Protein AF-A0A0Q4KLZ5-F1 (afdb_monomer)

Nearest PDB structures (foldseek):
  8fyv-assembly3_E  TM=2.723E-01  e=3.128E-01  Salmonella enterica subsp. enterica serovar Typhimurium
  2d4u-assembly1_A  TM=2.872E-01  e=7.578E-01  Escherichia coli
  6egc-assembly1_A  TM=3.517E-01  e=3.089E+00  synthetic construct

Radius of gyration: 18.88 Å; Cα contacts (8 Å, |Δi|>4): 136; chains: 1; bounding box: 55×38×51 Å

Sequence (163 aa):
MSLDFRKW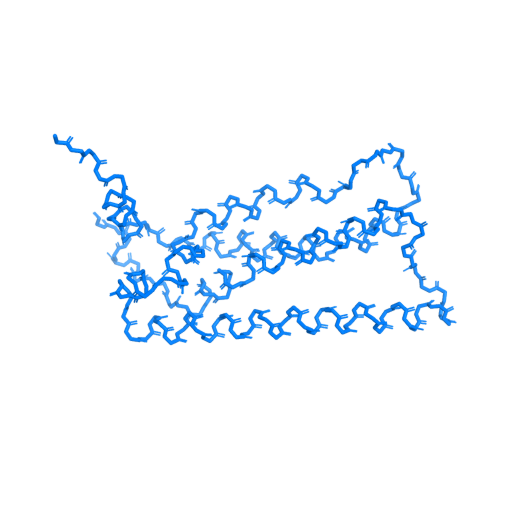TAEEMKNRPRRASTRWLLAGSLAVLAVLPIAEMLSSGASGTLPNTLPFMVPLLVGTMRSPFMRDTSFTERGMAQYDEFERAAIAAAMRRAYLTVFVLLGCLFLWLAIGEYHGWPLPSSTRQWLSIGFALLFAMLALPTTYAEFMVPMPDPEDELL

Solvent-accessible surface area (backbone atoms only — not comparable to full-atom values): 9273 Å² total; per-residue (Å²): 134,81,83,57,63,67,59,56,53,51,55,51,46,75,66,52,82,79,54,73,65,50,53,52,47,30,52,50,28,52,53,49,45,66,47,42,41,57,52,55,51,71,44,86,72,76,90,66,89,69,44,86,52,59,76,58,44,51,59,35,50,54,33,42,74,69,40,74,57,32,66,75,34,68,76,32,74,77,36,42,66,76,45,54,75,69,50,44,53,33,42,54,51,14,40,54,50,29,52,51,50,50,51,49,52,50,50,50,51,53,49,47,59,65,49,22,71,78,71,72,45,85,64,75,86,46,72,48,45,48,49,28,44,51,50,37,52,54,51,44,66,66,40,37,29,38,45,38,27,56,73,60,42,79,71,78,61,76,79,70,76,76,117

Foldseek 3Di:
DDPPVVVVVLVCLVPQALDPVLLVLLVVLLVCLVCQLLVVLVDPDDDDDAAPNVVSLVSNVVSLVSFSLAPVLLVDPVSLVVDDPQLNVQLVVQLVVLVVVLVVVVVVVVVCQVVCVVVVRRDPPDPNSVVSVVVSSVSSSRRSSSSSSSVRDDHPDVVVVPD

pLDDT: mean 75.49, std 13.78, range [39.62, 93.69]

Structure (mmCIF, N/CA/C/O backbone):
data_AF-A0A0Q4KLZ5-F1
#
_entry.id   AF-A0A0Q4KLZ5-F1
#
loop_
_atom_site.group_PDB
_atom_site.id
_atom_site.type_symbol
_atom_site.label_atom_id
_atom_site.label_alt_id
_atom_site.label_comp_id
_atom_site.label_asym_id
_atom_site.label_entity_id
_atom_site.label_seq_id
_atom_site.pdbx_PDB_ins_code
_atom_site.Cartn_x
_atom_site.Cartn_y
_atom_site.Cartn_z
_atom_site.occupancy
_atom_site.B_iso_or_equiv
_atom_site.auth_seq_id
_atom_site.auth_comp_id
_atom_site.auth_asym_id
_atom_site.auth_atom_id
_atom_site.pdbx_PDB_model_num
ATOM 1 N N . MET A 1 1 ? 28.786 27.975 -9.754 1.00 46.22 1 MET A N 1
ATOM 2 C CA . MET A 1 1 ? 28.627 26.567 -10.171 1.00 46.22 1 MET A CA 1
ATOM 3 C C . MET A 1 1 ? 27.634 25.936 -9.203 1.00 46.22 1 MET A C 1
ATOM 5 O O . MET A 1 1 ? 28.019 25.589 -8.097 1.00 46.22 1 MET A O 1
ATOM 9 N N . SER A 1 2 ? 26.334 25.965 -9.514 1.00 49.44 2 SER A N 1
ATOM 10 C CA . SER A 1 2 ? 25.317 25.397 -8.620 1.00 49.44 2 SER A CA 1
ATOM 11 C C . SER A 1 2 ? 25.382 23.877 -8.717 1.00 49.44 2 SER A C 1
ATOM 13 O O . SER A 1 2 ? 25.219 23.335 -9.809 1.00 49.44 2 SER A O 1
ATOM 15 N N . LEU A 1 3 ? 25.641 23.205 -7.595 1.00 50.16 3 LEU A N 1
ATOM 16 C CA . LEU A 1 3 ? 25.458 21.762 -7.468 1.00 50.16 3 LEU A CA 1
ATOM 17 C C . LEU A 1 3 ? 23.994 21.452 -7.781 1.00 50.16 3 LEU A C 1
ATOM 19 O O . LEU A 1 3 ? 23.093 21.762 -7.003 1.00 50.16 3 LEU A O 1
ATOM 23 N N . ASP A 1 4 ? 23.759 20.915 -8.971 1.00 59.25 4 ASP A N 1
ATOM 24 C CA . ASP A 1 4 ? 22.430 20.578 -9.456 1.00 59.25 4 ASP A CA 1
ATOM 25 C C . ASP A 1 4 ? 22.055 19.227 -8.837 1.00 59.25 4 ASP A C 1
ATOM 27 O O . ASP A 1 4 ? 22.178 18.175 -9.465 1.00 59.25 4 ASP A O 1
ATOM 31 N N . PHE A 1 5 ? 21.670 19.249 -7.553 1.00 52.75 5 PHE A N 1
ATOM 32 C CA . PHE A 1 5 ? 21.331 18.056 -6.763 1.00 52.75 5 PHE A CA 1
ATOM 33 C C . PHE A 1 5 ? 20.353 17.129 -7.498 1.00 52.75 5 PHE A C 1
ATOM 35 O O . PHE A 1 5 ? 20.424 15.916 -7.343 1.00 52.75 5 PHE A O 1
ATOM 42 N N . ARG A 1 6 ? 19.502 17.690 -8.367 1.00 51.34 6 ARG A N 1
ATOM 43 C CA . ARG A 1 6 ? 18.576 16.948 -9.233 1.00 51.34 6 ARG A CA 1
ATOM 44 C C . ARG A 1 6 ? 19.258 16.042 -10.256 1.00 51.34 6 ARG A C 1
ATOM 46 O O . ARG A 1 6 ? 18.765 14.944 -10.498 1.00 51.34 6 ARG A O 1
ATOM 53 N N . LYS A 1 7 ? 20.351 16.489 -10.881 1.00 52.09 7 LYS A N 1
ATOM 54 C CA . LYS A 1 7 ? 21.099 15.672 -11.852 1.00 52.09 7 LYS A CA 1
ATOM 55 C C . LYS A 1 7 ? 21.812 14.527 -11.150 1.00 52.09 7 LYS A C 1
ATOM 57 O O . LYS A 1 7 ? 21.731 13.398 -11.613 1.00 52.09 7 LYS A O 1
ATOM 62 N N . TRP A 1 8 ? 22.399 14.817 -9.989 1.00 50.78 8 TRP A N 1
ATOM 63 C CA . TRP A 1 8 ? 23.034 13.807 -9.149 1.00 50.78 8 TRP A CA 1
ATOM 64 C C . TRP A 1 8 ? 22.033 12.730 -8.702 1.00 50.78 8 TRP A C 1
ATOM 66 O O . TRP A 1 8 ? 22.296 11.549 -8.889 1.00 50.78 8 TRP A O 1
ATOM 76 N N . THR A 1 9 ? 20.833 13.107 -8.241 1.00 55.34 9 THR A N 1
ATOM 77 C CA . THR A 1 9 ? 19.793 12.127 -7.876 1.00 55.34 9 THR A CA 1
ATOM 78 C C . THR A 1 9 ? 19.267 11.322 -9.064 1.00 55.34 9 THR A C 1
ATOM 80 O O . THR A 1 9 ? 18.923 10.159 -8.897 1.00 55.34 9 THR A O 1
ATOM 83 N N . ALA A 1 10 ? 19.191 11.917 -10.258 1.00 51.06 10 ALA A N 1
ATOM 84 C CA . ALA A 1 10 ? 18.708 11.232 -11.457 1.00 51.06 10 ALA A CA 1
ATOM 85 C C . ALA A 1 10 ? 19.715 10.191 -11.975 1.00 51.06 10 ALA A C 1
ATOM 87 O O . ALA A 1 10 ? 19.323 9.073 -12.303 1.00 51.06 10 ALA A O 1
ATOM 88 N N . GLU A 1 11 ? 21.008 10.525 -12.003 1.00 49.94 11 GLU A N 1
ATOM 89 C CA . GLU A 1 11 ? 22.067 9.564 -12.342 1.00 49.94 11 GLU A CA 1
ATOM 90 C C . GLU A 1 11 ? 22.195 8.466 -11.281 1.00 49.94 11 GLU A C 1
ATOM 92 O O . GLU A 1 11 ? 22.335 7.291 -11.618 1.00 49.94 11 GLU A O 1
ATOM 97 N N . GLU A 1 12 ? 22.063 8.815 -10.000 1.00 49.59 12 GLU A N 1
ATOM 98 C CA . GLU A 1 12 ? 22.108 7.844 -8.907 1.00 49.59 12 GLU A CA 1
ATOM 99 C C . GLU A 1 12 ? 20.892 6.899 -8.922 1.00 49.59 12 GLU A C 1
ATOM 101 O O . GLU A 1 12 ? 21.036 5.719 -8.620 1.00 49.59 12 GLU A O 1
ATOM 106 N N . MET A 1 13 ? 19.701 7.366 -9.321 1.00 51.31 13 MET A N 1
ATOM 107 C CA . MET A 1 13 ? 18.517 6.509 -9.498 1.00 51.31 13 MET A CA 1
ATOM 108 C C . MET A 1 13 ? 18.631 5.582 -10.711 1.00 51.31 13 MET A C 1
ATOM 110 O O . MET A 1 13 ? 18.217 4.429 -10.611 1.00 51.31 13 MET A O 1
ATOM 114 N N . LYS A 1 14 ? 19.220 6.051 -11.821 1.00 52.56 14 LYS A N 1
ATOM 115 C CA . LYS A 1 14 ? 19.481 5.230 -13.014 1.00 52.56 14 LYS A CA 1
ATOM 116 C C . LYS A 1 14 ? 20.478 4.098 -12.730 1.00 52.56 14 LYS A C 1
ATOM 118 O O . LYS A 1 14 ? 20.337 3.015 -13.281 1.00 52.56 14 LYS A O 1
ATOM 123 N N . ASN A 1 15 ? 21.431 4.336 -11.828 1.00 52.22 15 ASN A N 1
ATOM 124 C CA . ASN A 1 15 ? 22.480 3.380 -11.464 1.00 52.22 15 ASN A CA 1
ATOM 125 C C . ASN A 1 15 ? 22.184 2.585 -10.179 1.00 52.22 15 ASN A C 1
ATOM 127 O O . ASN A 1 15 ? 23.070 1.901 -9.666 1.00 52.22 15 ASN A O 1
ATOM 131 N N . ARG A 1 16 ? 20.975 2.672 -9.602 1.00 57.25 16 ARG A N 1
ATOM 132 C CA . ARG A 1 16 ? 20.653 1.914 -8.384 1.00 57.25 16 ARG A CA 1
ATOM 133 C C . ARG A 1 16 ? 20.330 0.459 -8.738 1.00 57.25 16 ARG A C 1
ATOM 135 O O . ARG A 1 16 ? 19.312 0.218 -9.389 1.00 57.25 16 ARG A O 1
ATOM 142 N N . PRO A 1 17 ? 21.123 -0.522 -8.265 1.00 59.06 17 PRO A N 1
ATOM 143 C CA . PRO A 1 17 ? 20.877 -1.926 -8.565 1.00 59.06 17 PRO A CA 1
ATOM 144 C C . PRO A 1 17 ? 19.525 -2.351 -7.985 1.00 59.06 17 PRO A C 1
ATOM 146 O O . PRO A 1 17 ? 19.273 -2.227 -6.778 1.00 59.06 17 PRO A O 1
ATOM 149 N N . ARG A 1 18 ? 18.631 -2.835 -8.853 1.00 68.50 18 ARG A N 1
ATOM 150 C CA . ARG A 1 18 ? 17.289 -3.293 -8.479 1.00 68.50 18 ARG A CA 1
ATOM 151 C C . ARG A 1 18 ? 17.377 -4.659 -7.809 1.00 68.50 18 ARG A C 1
ATOM 153 O O . ARG A 1 18 ? 17.429 -5.683 -8.470 1.00 68.50 18 ARG A O 1
ATOM 160 N N . ARG A 1 19 ? 17.356 -4.675 -6.475 1.00 71.44 19 ARG A N 1
ATOM 161 C CA . ARG A 1 19 ? 17.515 -5.909 -5.690 1.00 71.44 19 ARG A CA 1
ATOM 162 C C . ARG A 1 19 ? 16.195 -6.643 -5.469 1.00 71.44 19 ARG A C 1
ATOM 164 O O . ARG A 1 19 ? 15.220 -6.058 -4.992 1.00 71.44 19 ARG A O 1
ATOM 171 N N . ALA A 1 20 ? 16.212 -7.962 -5.661 1.00 75.38 20 ALA A N 1
ATOM 172 C CA . ALA A 1 20 ? 15.100 -8.860 -5.334 1.00 75.38 20 ALA A CA 1
ATOM 173 C C . ALA A 1 20 ? 14.609 -8.731 -3.882 1.00 75.38 20 ALA A C 1
ATOM 175 O O . ALA A 1 20 ? 13.414 -8.844 -3.608 1.00 75.38 20 ALA A O 1
ATOM 176 N N . SER A 1 21 ? 15.517 -8.443 -2.946 1.00 77.19 21 SER A N 1
ATOM 177 C CA . SER A 1 21 ? 15.187 -8.262 -1.529 1.00 77.19 21 SER A CA 1
ATOM 178 C C . SER A 1 21 ? 14.260 -7.071 -1.273 1.00 77.19 21 SER A C 1
ATOM 180 O O . SER A 1 21 ? 13.419 -7.144 -0.378 1.00 77.19 21 SER A O 1
ATOM 182 N N . THR A 1 22 ? 14.343 -6.006 -2.078 1.00 78.06 22 THR A N 1
ATOM 183 C CA . THR A 1 22 ? 13.474 -4.826 -1.951 1.00 78.06 22 THR A CA 1
ATOM 184 C C . THR A 1 22 ? 12.014 -5.178 -2.246 1.00 78.06 22 THR A C 1
ATOM 186 O O . THR A 1 22 ? 11.125 -4.714 -1.533 1.00 78.06 22 THR A O 1
ATOM 189 N N . ARG A 1 23 ? 11.754 -6.067 -3.221 1.00 83.88 23 ARG A N 1
ATOM 190 C CA . ARG A 1 23 ? 10.400 -6.562 -3.549 1.00 83.88 23 ARG A CA 1
ATOM 191 C C . ARG A 1 23 ? 9.750 -7.252 -2.362 1.00 83.88 23 ARG A C 1
ATOM 193 O O . ARG A 1 23 ? 8.623 -6.935 -1.988 1.00 83.88 23 ARG A O 1
ATOM 200 N N . TRP A 1 24 ? 10.483 -8.181 -1.758 1.00 83.38 24 TRP A N 1
ATOM 201 C CA . TRP A 1 24 ? 9.994 -8.967 -0.631 1.00 83.38 24 TRP A CA 1
ATOM 202 C C . TRP A 1 24 ? 9.863 -8.135 0.640 1.00 83.38 24 TRP A C 1
ATOM 204 O O . TRP A 1 24 ? 8.917 -8.332 1.397 1.00 83.38 24 TRP A O 1
ATOM 214 N N . LEU A 1 25 ? 10.745 -7.155 0.844 1.00 85.25 25 LEU A N 1
ATOM 215 C CA . LEU A 1 25 ? 10.633 -6.206 1.947 1.00 85.25 25 LEU A CA 1
ATOM 216 C C . LEU A 1 25 ? 9.379 -5.327 1.815 1.00 85.25 25 LEU A C 1
ATOM 218 O O . LEU A 1 25 ? 8.651 -5.155 2.793 1.00 85.25 25 LEU A O 1
ATOM 222 N N . LEU A 1 26 ? 9.081 -4.818 0.616 1.00 84.00 26 LEU A N 1
ATOM 223 C CA . LEU A 1 26 ? 7.862 -4.048 0.342 1.00 84.00 26 LEU A CA 1
ATOM 224 C C . LEU A 1 26 ? 6.593 -4.899 0.492 1.00 84.00 26 LEU A C 1
ATOM 226 O O . LEU A 1 26 ? 5.657 -4.500 1.181 1.00 84.00 26 LEU A O 1
ATOM 230 N N . ALA A 1 27 ? 6.575 -6.101 -0.088 1.00 85.88 27 ALA A N 1
ATOM 231 C CA . ALA A 1 27 ? 5.439 -7.013 0.028 1.00 85.88 27 ALA A CA 1
ATOM 232 C C . ALA A 1 27 ? 5.193 -7.441 1.484 1.00 85.88 27 ALA A C 1
ATOM 234 O O . ALA A 1 27 ? 4.060 -7.397 1.963 1.00 85.88 27 ALA A O 1
ATOM 235 N N . GLY A 1 28 ? 6.255 -7.812 2.204 1.00 85.69 28 GLY A N 1
ATOM 236 C CA . GLY A 1 28 ? 6.180 -8.215 3.605 1.00 85.69 28 GLY A CA 1
ATOM 237 C C . GLY A 1 28 ? 5.699 -7.082 4.508 1.00 85.69 28 GLY A C 1
ATOM 238 O O . GLY A 1 28 ? 4.823 -7.293 5.342 1.00 85.69 28 GLY A O 1
ATOM 239 N N . SER A 1 29 ? 6.207 -5.863 4.311 1.00 84.19 29 SER A N 1
ATOM 240 C CA . SER A 1 29 ? 5.767 -4.702 5.093 1.00 84.19 29 SER A CA 1
ATOM 241 C C . SER A 1 29 ? 4.315 -4.310 4.806 1.00 84.19 29 SER A C 1
ATOM 243 O O . SER A 1 29 ? 3.589 -4.009 5.750 1.00 84.19 29 SER A O 1
ATOM 245 N N . LEU A 1 30 ? 3.844 -4.400 3.557 1.00 86.12 30 LEU A N 1
ATOM 246 C CA . LEU A 1 30 ? 2.422 -4.221 3.231 1.00 86.12 30 LEU A CA 1
ATOM 247 C C . LEU A 1 30 ? 1.533 -5.296 3.865 1.00 86.12 30 LEU A C 1
ATOM 249 O O . LEU A 1 30 ? 0.463 -4.972 4.377 1.00 86.12 30 LEU A O 1
ATOM 253 N N . ALA A 1 31 ? 1.969 -6.559 3.865 1.00 87.56 31 ALA A N 1
ATOM 254 C CA . ALA A 1 31 ? 1.226 -7.645 4.500 1.00 87.56 31 ALA A CA 1
ATOM 255 C C . ALA A 1 31 ? 1.096 -7.420 6.013 1.00 87.56 31 ALA A C 1
ATOM 257 O O . ALA A 1 31 ? 0.001 -7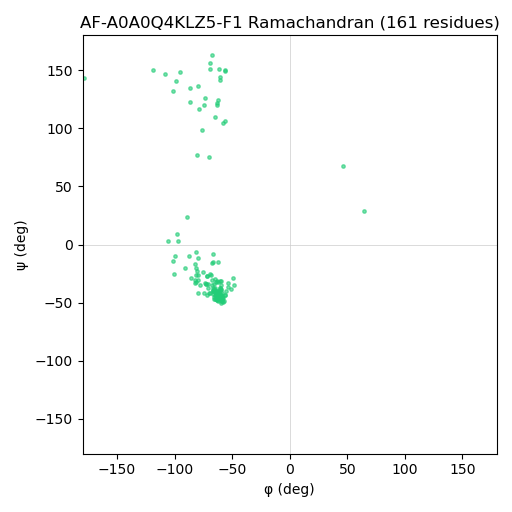.515 6.565 1.00 87.56 31 ALA A O 1
ATOM 258 N N . VAL A 1 32 ? 2.192 -7.042 6.675 1.00 86.25 32 VAL A N 1
ATOM 259 C CA . VAL A 1 32 ? 2.184 -6.678 8.098 1.00 86.25 32 VAL A CA 1
ATOM 260 C C . VAL A 1 32 ? 1.254 -5.487 8.345 1.00 86.25 32 VAL A C 1
ATOM 262 O O . VAL A 1 32 ? 0.409 -5.546 9.236 1.00 86.25 32 VAL A O 1
ATOM 265 N N . LEU A 1 33 ? 1.339 -4.439 7.522 1.00 85.56 33 LEU A N 1
ATOM 266 C CA . LEU A 1 33 ? 0.493 -3.250 7.633 1.00 85.56 33 LEU A CA 1
ATOM 267 C C . LEU A 1 33 ? -1.005 -3.570 7.493 1.00 85.56 33 LEU A C 1
ATOM 269 O O . LEU A 1 33 ? -1.817 -2.947 8.169 1.00 85.56 33 LEU A O 1
ATOM 273 N N . ALA A 1 34 ? -1.374 -4.543 6.656 1.00 85.69 34 ALA A N 1
ATOM 274 C CA . ALA A 1 34 ? -2.762 -4.970 6.479 1.00 85.69 34 ALA A CA 1
ATOM 275 C C . ALA A 1 34 ? -3.304 -5.768 7.679 1.00 85.69 34 ALA A C 1
ATOM 277 O O . ALA A 1 34 ? -4.482 -5.656 8.014 1.00 85.69 34 ALA A O 1
ATOM 278 N N . VAL A 1 35 ? -2.456 -6.561 8.341 1.00 86.19 35 VAL A N 1
ATOM 279 C CA . VAL A 1 35 ? -2.853 -7.416 9.475 1.00 86.19 35 VAL A CA 1
ATOM 280 C C . VAL A 1 35 ? -2.925 -6.634 10.788 1.00 86.19 35 VAL A C 1
ATOM 282 O O . VAL A 1 35 ? -3.752 -6.940 11.648 1.00 86.19 35 VAL A O 1
ATOM 285 N N . LEU A 1 36 ? -2.084 -5.613 10.963 1.00 85.69 36 LEU A N 1
ATOM 286 C CA . LEU A 1 36 ? -1.964 -4.900 12.236 1.00 85.69 36 LEU A CA 1
ATOM 287 C C . LEU A 1 36 ? -3.255 -4.221 12.728 1.00 85.69 36 LEU A C 1
ATOM 289 O O . LEU A 1 36 ? -3.543 -4.369 13.915 1.00 85.69 36 LEU A O 1
ATOM 293 N N . PRO A 1 37 ? -4.066 -3.537 11.895 1.00 85.00 37 PRO A N 1
ATOM 294 C CA . PRO A 1 37 ? -5.332 -2.970 12.355 1.00 85.00 37 PRO A CA 1
ATOM 295 C C . PRO A 1 37 ? -6.285 -4.036 12.902 1.00 85.00 37 PRO A C 1
ATOM 297 O O . PRO A 1 37 ? -6.931 -3.812 13.9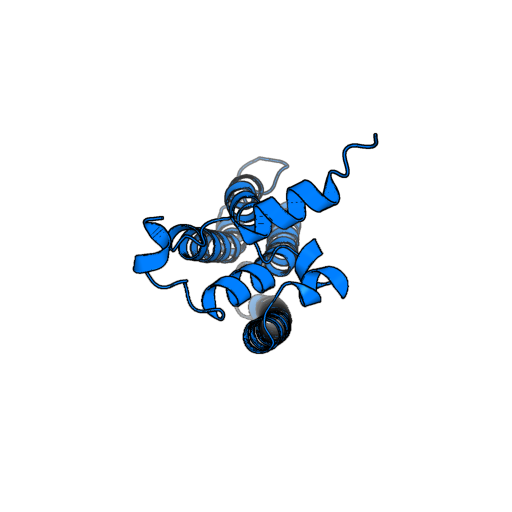20 1.00 85.00 37 PRO A O 1
ATOM 300 N N . ILE A 1 38 ? -6.324 -5.218 12.277 1.00 85.62 38 ILE A N 1
ATOM 301 C CA . ILE A 1 38 ? -7.140 -6.352 12.734 1.00 85.62 38 ILE A CA 1
ATOM 302 C C . ILE A 1 38 ? -6.618 -6.855 14.085 1.00 85.62 38 ILE A C 1
ATOM 304 O O . ILE A 1 38 ? -7.389 -7.027 15.028 1.00 85.62 38 ILE A O 1
ATOM 308 N N . ALA A 1 39 ? -5.300 -7.032 14.214 1.00 84.56 39 ALA A N 1
ATOM 309 C CA . ALA A 1 39 ? -4.676 -7.440 15.471 1.00 84.56 39 ALA A CA 1
ATOM 310 C C . ALA A 1 39 ? -4.922 -6.422 16.602 1.00 84.56 39 ALA A C 1
ATOM 312 O O . ALA A 1 39 ? -5.165 -6.812 17.741 1.00 84.56 39 ALA A O 1
ATOM 313 N N . GLU A 1 40 ? -4.917 -5.123 16.295 1.00 82.56 40 GLU A N 1
ATOM 314 C CA . GLU A 1 40 ? -5.167 -4.046 17.260 1.00 82.56 40 GLU A CA 1
ATOM 315 C C . GLU A 1 40 ? -6.640 -3.967 17.693 1.00 82.56 40 GLU A C 1
ATOM 317 O O . GLU A 1 40 ? -6.928 -3.573 18.825 1.00 82.56 40 GLU A O 1
ATOM 322 N N . MET A 1 41 ? -7.577 -4.400 16.843 1.00 82.75 41 MET A N 1
ATOM 323 C CA . MET A 1 41 ? -8.982 -4.578 17.230 1.00 82.75 41 MET A CA 1
ATOM 324 C C . MET A 1 41 ? -9.201 -5.807 18.122 1.00 82.75 41 MET A C 1
ATOM 326 O O . MET A 1 41 ? -10.068 -5.776 18.990 1.00 82.75 41 MET A O 1
ATOM 330 N N . LEU A 1 42 ? -8.419 -6.872 17.924 1.00 81.88 42 LEU A N 1
ATOM 331 C CA . LEU A 1 42 ? -8.482 -8.095 18.735 1.00 81.88 42 LEU A CA 1
ATOM 332 C C . LEU A 1 42 ? -7.744 -7.964 20.073 1.00 81.88 42 LEU A C 1
ATOM 334 O O . LEU A 1 42 ? -8.074 -8.656 21.035 1.00 81.88 42 LEU A O 1
ATOM 338 N N . SER A 1 43 ? -6.742 -7.087 20.154 1.00 75.94 43 SER A N 1
ATOM 339 C CA . SER A 1 43 ? -6.037 -6.821 21.404 1.00 75.94 43 SER A CA 1
ATOM 340 C C . SER A 1 43 ? -6.917 -5.992 22.338 1.00 75.94 43 SER A C 1
ATOM 342 O O . SER A 1 43 ? -7.389 -4.916 21.970 1.00 75.94 43 SER A O 1
ATOM 344 N N . SER A 1 44 ? -7.121 -6.469 23.566 1.00 59.06 44 SER A N 1
ATOM 345 C CA . SER A 1 44 ? -7.860 -5.766 24.616 1.00 59.06 44 SER A CA 1
ATOM 346 C C . SER A 1 44 ? -7.073 -4.545 25.117 1.00 59.06 44 SER A C 1
ATOM 348 O O . SER A 1 44 ? -6.456 -4.588 26.177 1.00 59.06 44 SER A O 1
ATOM 350 N N . GLY A 1 45 ? -7.050 -3.477 24.315 1.00 57.34 45 GLY A N 1
ATOM 351 C CA . GLY A 1 45 ? -6.680 -2.114 24.698 1.00 57.34 45 GLY A CA 1
ATOM 352 C C . GLY A 1 45 ? -5.412 -1.987 25.540 1.00 57.34 45 GLY A C 1
ATOM 353 O O . GLY A 1 45 ? -5.483 -1.574 26.695 1.00 57.34 45 GLY A O 1
ATOM 354 N N . ALA A 1 46 ? -4.242 -2.292 24.974 1.00 54.78 46 ALA A N 1
ATOM 355 C CA . ALA A 1 46 ? -2.981 -1.948 25.628 1.00 54.78 46 ALA A CA 1
ATOM 356 C C . ALA A 1 46 ? -2.861 -0.416 25.769 1.00 54.78 46 ALA A C 1
ATOM 358 O O . ALA A 1 46 ? -2.946 0.321 24.783 1.00 54.78 46 ALA A O 1
ATOM 359 N N . SER A 1 47 ? -2.653 0.053 27.000 1.00 54.75 47 SER A N 1
ATOM 360 C CA . SER A 1 47 ? -2.522 1.460 27.390 1.00 54.75 47 SER A CA 1
ATOM 361 C C . SER A 1 47 ? -1.409 2.175 26.611 1.00 54.75 47 SER A C 1
ATOM 363 O O . SER A 1 47 ? -0.226 1.960 26.863 1.00 54.75 47 SER A O 1
ATOM 365 N N . GLY A 1 48 ? -1.779 3.035 25.664 1.00 58.03 48 GLY A N 1
ATOM 366 C CA . GLY A 1 48 ? -0.846 3.865 24.901 1.00 58.03 48 GLY A CA 1
ATOM 367 C C . GLY A 1 48 ? -1.586 4.765 23.914 1.00 58.03 48 GLY A C 1
ATOM 368 O O . GLY A 1 48 ? -2.601 4.354 23.352 1.00 58.03 48 GLY A O 1
ATOM 369 N N . THR A 1 49 ? -1.098 5.993 23.721 1.00 60.38 49 THR A N 1
ATOM 370 C CA . THR A 1 49 ? -1.709 7.021 22.855 1.00 60.38 49 THR A CA 1
ATOM 371 C C . THR A 1 49 ? -1.399 6.839 21.369 1.00 60.38 49 THR A C 1
ATOM 373 O O . THR A 1 49 ? -2.156 7.323 20.531 1.00 60.38 49 THR A O 1
ATOM 376 N N . LEU A 1 50 ? -0.313 6.141 21.028 1.00 62.44 50 LEU A N 1
ATOM 377 C CA . LEU A 1 50 ? 0.126 5.935 19.647 1.00 62.44 50 LEU A CA 1
ATOM 378 C C . LEU A 1 50 ? -0.313 4.558 19.112 1.00 62.44 50 LEU A C 1
ATOM 380 O O . LEU A 1 50 ? -0.248 3.581 19.862 1.00 62.44 50 LEU A O 1
ATOM 384 N N . PRO A 1 51 ? -0.733 4.453 17.833 1.00 65.88 51 PRO A N 1
ATOM 385 C CA . PRO A 1 51 ? -1.061 3.173 17.207 1.00 65.88 51 PRO A CA 1
ATOM 386 C C . PRO A 1 51 ? 0.149 2.238 17.180 1.00 65.88 51 PRO A C 1
ATOM 388 O O . PRO A 1 51 ? 1.260 2.672 16.858 1.00 65.88 51 PRO A O 1
ATOM 391 N N . ASN A 1 52 ? -0.068 0.940 17.410 1.00 70.94 52 ASN A N 1
ATOM 392 C CA . ASN A 1 52 ? 1.010 -0.053 17.294 1.00 70.94 52 ASN A CA 1
ATOM 393 C C . ASN A 1 52 ? 1.510 -0.216 15.850 1.00 70.94 52 ASN A C 1
ATOM 395 O O . ASN A 1 52 ? 2.518 -0.877 15.630 1.00 70.94 52 ASN A O 1
ATOM 399 N N . THR A 1 53 ? 0.842 0.390 14.868 1.00 68.19 53 THR A N 1
ATOM 400 C CA . THR A 1 53 ? 1.212 0.348 13.451 1.00 68.19 53 THR A CA 1
ATOM 401 C C . THR A 1 53 ? 2.401 1.230 13.075 1.00 68.19 53 THR A C 1
ATOM 403 O O . THR A 1 53 ? 3.085 0.914 12.104 1.00 68.19 53 THR A O 1
ATOM 406 N N . LEU A 1 54 ? 2.706 2.289 13.838 1.00 72.50 54 LEU A N 1
ATOM 407 C CA . LEU A 1 54 ? 3.752 3.264 13.484 1.00 72.50 54 LEU A CA 1
ATOM 408 C C . LEU A 1 54 ? 5.162 2.657 13.314 1.00 72.50 54 LEU A C 1
ATOM 410 O O . LEU A 1 54 ? 5.798 2.939 12.296 1.00 72.50 54 LEU A O 1
ATOM 414 N N . PRO A 1 55 ? 5.676 1.803 14.224 1.00 76.81 55 PRO A N 1
ATOM 415 C CA . PRO A 1 55 ? 7.004 1.202 14.056 1.00 76.81 55 PRO A CA 1
ATOM 416 C C . PRO A 1 55 ? 7.127 0.348 12.787 1.00 76.81 55 PRO A C 1
ATOM 418 O O . PRO A 1 55 ? 8.189 0.290 12.170 1.00 76.81 55 PRO A O 1
ATOM 421 N N . PHE A 1 56 ? 6.028 -0.275 12.356 1.00 75.88 56 PHE A N 1
ATOM 422 C CA . PHE A 1 56 ? 5.992 -1.147 11.181 1.00 75.88 56 PHE A CA 1
ATOM 423 C C . PHE A 1 56 ? 5.884 -0.379 9.857 1.00 75.88 56 PHE A C 1
ATOM 425 O O . PHE A 1 56 ? 6.028 -0.973 8.789 1.00 75.88 56 PHE A O 1
ATOM 432 N N . MET A 1 57 ? 5.705 0.945 9.905 1.00 78.19 57 MET A N 1
ATOM 433 C CA . MET A 1 57 ? 5.740 1.813 8.722 1.00 78.19 57 MET A CA 1
ATOM 434 C C . MET A 1 57 ? 7.163 2.170 8.304 1.00 78.19 57 MET A C 1
ATOM 436 O O . MET A 1 57 ? 7.406 2.427 7.127 1.00 78.19 57 MET A O 1
ATOM 440 N N . VAL A 1 58 ? 8.119 2.160 9.237 1.00 80.94 58 VAL A N 1
ATOM 441 C CA . VAL A 1 58 ? 9.516 2.514 8.951 1.00 80.94 58 VAL A CA 1
ATOM 442 C C . VAL A 1 58 ? 10.129 1.594 7.884 1.00 80.94 58 VAL A C 1
ATOM 444 O O . VAL A 1 58 ? 10.683 2.121 6.919 1.00 80.94 58 VAL A O 1
ATOM 447 N N . PRO A 1 59 ? 9.990 0.252 7.952 1.00 78.31 59 PRO A N 1
ATOM 448 C CA . PRO A 1 59 ? 10.473 -0.630 6.890 1.00 78.31 59 PRO A CA 1
ATOM 449 C C . PRO A 1 59 ? 9.827 -0.347 5.531 1.00 78.31 59 PRO A C 1
ATOM 451 O O . PRO A 1 59 ? 10.520 -0.366 4.518 1.00 78.31 59 PRO A O 1
ATOM 454 N N . LEU A 1 60 ? 8.525 -0.039 5.504 1.00 81.56 60 LEU A N 1
ATOM 455 C CA . LEU A 1 60 ? 7.804 0.282 4.273 1.00 81.56 60 LEU A CA 1
ATOM 456 C C . LEU A 1 60 ? 8.352 1.565 3.635 1.00 81.56 60 LEU A C 1
ATOM 458 O O . LEU A 1 60 ? 8.663 1.576 2.447 1.00 81.56 60 LEU A O 1
ATOM 462 N N . LEU A 1 61 ? 8.549 2.616 4.437 1.00 80.94 61 LEU A N 1
ATOM 463 C CA . LEU A 1 61 ? 9.155 3.870 3.988 1.00 80.94 61 LEU A CA 1
ATOM 464 C C . LEU A 1 61 ? 10.567 3.647 3.450 1.00 80.94 61 LEU A C 1
ATOM 466 O O . LEU A 1 61 ? 10.870 4.059 2.332 1.00 80.94 61 LEU A O 1
ATOM 470 N N . VAL A 1 62 ? 11.409 2.929 4.194 1.00 80.56 62 VAL A N 1
ATOM 471 C CA . VAL A 1 62 ? 12.772 2.597 3.758 1.00 80.56 62 VAL A CA 1
ATOM 472 C C . VAL A 1 62 ? 12.749 1.805 2.448 1.00 80.56 62 VAL A C 1
ATOM 474 O O . VAL A 1 62 ? 13.536 2.098 1.551 1.00 80.56 62 VAL A O 1
ATOM 477 N N . GLY A 1 63 ? 11.834 0.845 2.301 1.00 74.88 63 GLY A N 1
ATOM 478 C CA . GLY A 1 63 ? 11.632 0.104 1.057 1.00 74.88 63 GLY A CA 1
ATOM 479 C C . GLY A 1 63 ? 11.245 1.014 -0.107 1.00 74.88 63 GLY A C 1
ATOM 480 O O . GLY A 1 63 ? 11.842 0.923 -1.177 1.00 74.88 63 GLY A O 1
ATOM 481 N N . THR A 1 64 ? 10.306 1.940 0.108 1.00 73.12 64 THR A N 1
ATOM 482 C CA . THR A 1 64 ? 9.867 2.880 -0.935 1.00 73.12 64 THR A CA 1
ATOM 483 C C . THR A 1 64 ? 10.964 3.861 -1.342 1.00 73.12 64 THR A C 1
ATOM 485 O O . THR A 1 64 ? 11.142 4.091 -2.531 1.00 73.12 64 THR A O 1
ATOM 488 N N . MET A 1 65 ? 11.756 4.371 -0.392 1.00 76.50 65 MET A N 1
ATOM 489 C CA . MET A 1 65 ? 12.886 5.269 -0.677 1.00 76.50 65 MET A CA 1
ATOM 490 C C . MET A 1 65 ? 14.049 4.561 -1.383 1.00 76.50 65 MET A C 1
ATOM 492 O O . MET A 1 65 ? 14.853 5.200 -2.064 1.00 76.50 65 MET A O 1
ATOM 496 N N . ARG A 1 66 ? 14.169 3.240 -1.205 1.00 72.31 66 ARG A N 1
ATOM 497 C CA . ARG A 1 66 ? 15.165 2.412 -1.895 1.00 72.31 66 ARG A CA 1
ATOM 498 C C . ARG A 1 66 ? 14.745 2.023 -3.309 1.00 72.31 66 ARG A C 1
ATOM 500 O O . ARG A 1 66 ? 15.619 1.670 -4.095 1.00 72.31 66 ARG A O 1
ATOM 507 N N . SER A 1 67 ? 13.455 2.079 -3.631 1.00 70.88 67 SER A N 1
ATOM 508 C CA . SER A 1 67 ? 1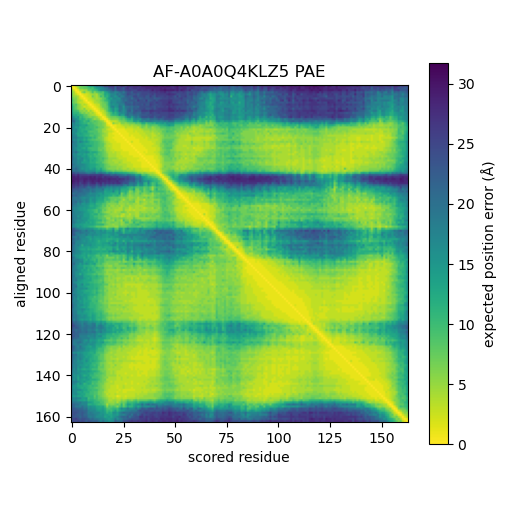2.966 1.749 -4.967 1.00 70.88 67 SER A CA 1
ATOM 509 C C . SER A 1 67 ? 13.171 2.922 -5.937 1.00 70.88 67 SER A C 1
ATOM 511 O O . SER A 1 67 ? 12.862 4.064 -5.584 1.00 70.88 67 SER A O 1
ATOM 513 N N . PRO A 1 68 ? 13.638 2.675 -7.175 1.00 66.88 68 PRO A N 1
ATOM 514 C CA . PRO A 1 68 ? 13.746 3.713 -8.200 1.00 66.88 68 PRO A CA 1
ATOM 515 C C . PRO A 1 68 ? 12.375 4.231 -8.666 1.00 66.88 68 PRO A C 1
ATOM 517 O O . PRO A 1 68 ? 12.297 5.304 -9.256 1.00 66.88 68 PRO A O 1
ATOM 520 N N . PHE A 1 69 ? 11.286 3.510 -8.377 1.00 69.19 69 PHE A N 1
ATOM 521 C CA . PHE A 1 69 ? 9.919 3.870 -8.773 1.00 69.19 69 PHE A CA 1
ATOM 522 C C . PHE A 1 69 ? 9.196 4.747 -7.740 1.00 69.19 69 PHE A C 1
ATOM 524 O O . PHE A 1 69 ? 7.962 4.740 -7.657 1.00 69.19 69 PHE A O 1
ATOM 531 N N . MET A 1 70 ? 9.939 5.472 -6.901 1.00 69.12 70 MET A N 1
ATOM 532 C CA . MET A 1 70 ? 9.347 6.419 -5.958 1.00 69.12 70 MET A CA 1
ATOM 533 C C . MET A 1 70 ? 8.580 7.524 -6.712 1.00 69.12 70 MET A C 1
ATOM 535 O O . MET A 1 70 ? 8.892 7.866 -7.850 1.00 69.12 70 MET A O 1
ATOM 539 N N . ARG A 1 71 ? 7.546 8.087 -6.078 1.00 59.00 71 ARG A N 1
ATOM 540 C CA . ARG A 1 71 ? 6.555 8.980 -6.710 1.00 59.00 71 ARG A CA 1
ATOM 541 C C . ARG A 1 71 ? 7.123 10.125 -7.565 1.00 59.00 71 ARG A C 1
ATOM 543 O O . ARG A 1 71 ? 6.509 10.458 -8.575 1.00 59.00 71 ARG A O 1
ATOM 550 N N . ASP A 1 72 ? 8.265 10.708 -7.208 1.00 56.84 72 ASP A N 1
ATOM 551 C CA . ASP A 1 72 ? 8.806 11.870 -7.931 1.00 56.84 72 ASP A CA 1
ATOM 552 C C . ASP A 1 72 ? 9.263 11.541 -9.364 1.00 56.84 72 ASP A C 1
ATOM 554 O O . ASP A 1 72 ? 9.140 12.384 -10.260 1.00 56.84 72 ASP A O 1
ATOM 558 N N . THR A 1 73 ? 9.720 10.309 -9.619 1.00 58.59 73 THR A N 1
ATOM 559 C CA . THR A 1 73 ? 10.115 9.858 -10.966 1.00 58.59 73 THR A CA 1
ATOM 560 C C . THR A 1 73 ? 8.918 9.415 -11.802 1.00 58.59 73 THR A C 1
ATOM 562 O O . THR A 1 73 ? 8.908 9.602 -13.014 1.00 58.59 73 THR A O 1
ATOM 565 N N . SER A 1 74 ? 7.874 8.885 -11.166 1.00 56.50 74 SER A N 1
ATOM 566 C CA . SER A 1 74 ? 6.723 8.281 -11.848 1.00 56.50 74 SER A CA 1
ATOM 567 C C . SER A 1 74 ? 5.569 9.255 -12.131 1.00 56.50 74 SER A C 1
ATOM 569 O O . SER A 1 74 ? 4.776 8.991 -13.030 1.00 56.50 74 SER A O 1
ATOM 571 N N . PHE A 1 75 ? 5.471 10.393 -11.431 1.00 57.59 75 PHE A N 1
ATOM 572 C CA . PHE A 1 75 ? 4.430 11.411 -11.675 1.00 57.59 75 PHE A CA 1
ATOM 573 C C . PHE A 1 75 ? 4.884 12.610 -12.520 1.00 57.59 75 PHE A C 1
ATOM 575 O O . PHE A 1 75 ? 4.049 13.408 -12.945 1.00 57.59 75 PHE A O 1
ATOM 582 N N . THR A 1 76 ? 6.183 12.746 -12.787 1.00 63.06 76 THR A N 1
ATOM 583 C CA . THR A 1 76 ? 6.720 13.862 -13.577 1.00 63.06 76 THR A CA 1
ATOM 584 C C . THR A 1 76 ? 7.012 13.398 -15.001 1.00 63.06 76 THR A C 1
ATOM 586 O O . THR A 1 76 ? 7.716 12.406 -15.177 1.00 63.06 76 THR A O 1
ATOM 589 N N . GLU A 1 77 ? 6.580 14.142 -16.027 1.00 61.56 77 GLU A N 1
ATOM 590 C CA . GLU A 1 77 ? 6.888 13.828 -17.441 1.00 61.56 77 GLU A CA 1
ATOM 591 C C . GLU A 1 77 ? 8.391 13.607 -17.683 1.00 61.56 77 GLU A C 1
ATOM 593 O O . GLU A 1 77 ? 8.791 12.697 -18.403 1.00 61.56 77 GLU A O 1
ATOM 598 N N . ARG A 1 78 ? 9.244 14.397 -17.017 1.00 60.03 78 ARG A N 1
ATOM 599 C CA . ARG A 1 78 ? 10.710 14.286 -17.106 1.00 60.03 78 ARG A CA 1
ATOM 600 C C . ARG A 1 78 ? 11.2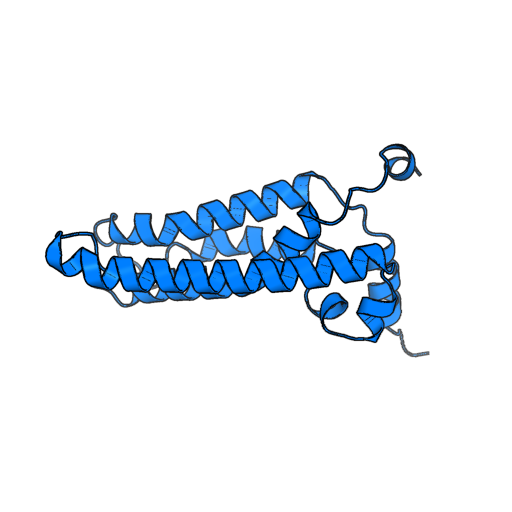90 13.052 -16.411 1.00 60.03 78 ARG A C 1
ATOM 602 O O . ARG A 1 78 ? 12.364 12.613 -16.803 1.00 60.03 78 ARG A O 1
ATOM 609 N N . GLY A 1 79 ? 10.619 12.529 -15.386 1.00 62.50 79 GLY A N 1
ATOM 610 C CA . GLY A 1 79 ? 11.015 11.286 -14.718 1.00 62.50 79 GLY A CA 1
ATOM 611 C C . GLY A 1 79 ? 10.564 10.065 -15.520 1.00 62.50 79 GLY A C 1
ATOM 612 O O . GLY A 1 79 ? 11.359 9.169 -15.771 1.00 62.50 79 GLY A O 1
ATOM 613 N N . MET A 1 80 ? 9.341 10.106 -16.058 1.00 61.06 80 MET A N 1
ATOM 614 C CA . MET A 1 80 ? 8.819 9.109 -16.999 1.00 61.06 80 MET A CA 1
ATOM 615 C C . MET A 1 80 ? 9.660 9.004 -18.280 1.00 61.06 80 MET A C 1
ATOM 617 O O . MET A 1 80 ? 9.775 7.923 -18.848 1.00 61.06 80 MET A O 1
ATOM 621 N N . ALA A 1 81 ? 10.279 10.104 -18.721 1.00 62.62 81 ALA A N 1
ATOM 622 C CA . ALA A 1 81 ? 11.172 10.124 -19.880 1.00 62.62 81 ALA A CA 1
ATOM 623 C C . ALA A 1 81 ? 12.475 9.322 -19.690 1.00 62.62 81 ALA A C 1
ATOM 625 O O . ALA A 1 81 ? 13.151 9.051 -20.679 1.00 62.62 81 ALA A O 1
ATOM 626 N N . GLN A 1 82 ? 12.835 8.957 -18.453 1.00 65.38 82 GLN A N 1
ATOM 627 C CA . GLN A 1 82 ? 14.019 8.138 -18.160 1.00 65.38 82 GLN A CA 1
ATOM 628 C C . GLN A 1 82 ? 13.768 6.637 -18.342 1.00 65.38 82 GLN A C 1
ATOM 630 O O . GLN A 1 82 ? 14.732 5.884 -18.429 1.00 65.38 82 GLN A O 1
ATOM 635 N N . TYR A 1 83 ? 12.499 6.228 -18.391 1.00 67.69 83 TYR A N 1
ATOM 636 C CA . TYR A 1 83 ? 12.082 4.839 -18.535 1.00 67.69 83 TYR A CA 1
ATOM 637 C C . TYR A 1 83 ? 11.808 4.501 -20.002 1.00 67.69 83 TYR A C 1
ATOM 639 O O . TYR A 1 83 ? 11.316 5.340 -20.772 1.00 67.69 83 TYR A O 1
ATOM 647 N N . ASP A 1 84 ? 12.052 3.254 -20.383 1.00 75.00 84 ASP A N 1
ATOM 648 C CA . ASP A 1 84 ? 11.684 2.763 -21.711 1.00 75.00 84 ASP A CA 1
ATOM 649 C C . ASP A 1 84 ? 10.157 2.689 -21.875 1.00 75.00 84 ASP A C 1
ATOM 651 O O . ASP A 1 84 ? 9.395 2.741 -20.906 1.00 75.00 84 ASP A O 1
ATOM 655 N N . GLU A 1 85 ? 9.672 2.595 -23.115 1.00 74.38 85 GLU A N 1
ATOM 656 C CA . GLU A 1 85 ? 8.228 2.558 -23.406 1.00 74.38 85 GLU A CA 1
ATOM 657 C C . GLU A 1 85 ? 7.517 1.421 -22.651 1.00 74.38 85 GLU A C 1
ATOM 659 O O . GLU A 1 85 ? 6.440 1.617 -22.078 1.00 74.38 85 GLU A O 1
ATOM 664 N N . PHE A 1 86 ? 8.169 0.259 -22.566 1.00 77.25 86 PHE A N 1
ATOM 665 C CA . PHE A 1 86 ? 7.687 -0.884 -21.797 1.00 77.25 86 PHE A CA 1
ATOM 666 C C . PHE A 1 86 ? 7.593 -0.579 -20.294 1.00 77.25 86 PHE A C 1
ATOM 668 O O . PHE A 1 86 ? 6.574 -0.854 -19.657 1.00 77.25 86 PHE A O 1
ATOM 675 N N . GLU A 1 87 ? 8.633 0.023 -19.719 1.00 74.06 87 GLU A N 1
ATOM 676 C CA . GLU A 1 87 ? 8.685 0.357 -18.296 1.00 74.06 87 GLU A CA 1
ATOM 677 C C . GLU A 1 87 ? 7.638 1.414 -17.928 1.00 74.06 87 GLU A C 1
ATOM 679 O O . GLU A 1 87 ? 6.952 1.280 -16.914 1.00 74.06 87 GLU A O 1
ATOM 684 N N . ARG A 1 88 ? 7.424 2.419 -18.786 1.00 77.25 88 ARG A N 1
ATOM 685 C CA . ARG A 1 88 ? 6.350 3.410 -18.612 1.00 77.25 88 ARG A CA 1
ATOM 686 C C . ARG A 1 88 ? 4.973 2.758 -18.602 1.00 77.25 88 ARG A C 1
ATOM 688 O O . ARG A 1 88 ? 4.157 3.067 -17.730 1.00 77.25 88 ARG A O 1
ATOM 695 N N . ALA A 1 89 ? 4.713 1.841 -19.533 1.00 80.88 89 ALA A N 1
ATOM 696 C CA . ALA A 1 89 ? 3.456 1.098 -19.576 1.00 80.88 89 ALA A CA 1
ATOM 697 C C . ALA A 1 89 ? 3.267 0.237 -18.314 1.00 80.88 89 ALA A C 1
ATOM 699 O O . ALA A 1 89 ? 2.173 0.206 -17.742 1.00 80.88 89 ALA A O 1
ATOM 700 N N . ALA A 1 90 ? 4.336 -0.404 -17.831 1.00 79.88 90 ALA A N 1
ATOM 701 C CA . ALA A 1 90 ? 4.324 -1.186 -16.600 1.00 79.88 90 ALA A CA 1
ATOM 702 C C . ALA A 1 90 ? 4.050 -0.318 -15.360 1.00 79.88 90 ALA A C 1
ATOM 704 O O . ALA A 1 90 ? 3.209 -0.687 -14.540 1.00 79.88 90 ALA A O 1
ATOM 705 N N . ILE A 1 91 ? 4.675 0.858 -15.243 1.00 80.75 91 ILE A N 1
ATOM 706 C CA . ILE A 1 91 ? 4.448 1.814 -14.145 1.00 80.75 91 ILE A CA 1
ATOM 707 C C . ILE A 1 91 ? 3.010 2.349 -14.173 1.00 80.75 91 ILE A C 1
ATOM 709 O O . ILE A 1 91 ? 2.343 2.391 -13.137 1.00 80.75 91 ILE A O 1
ATOM 713 N N . ALA A 1 92 ? 2.487 2.710 -15.348 1.00 83.44 92 ALA A N 1
ATOM 714 C CA . ALA A 1 92 ? 1.105 3.171 -15.491 1.00 83.44 92 ALA A CA 1
ATOM 715 C C . ALA A 1 92 ? 0.094 2.073 -15.109 1.00 83.44 92 ALA A C 1
ATOM 717 O O . ALA A 1 92 ? -0.877 2.324 -14.386 1.00 83.44 92 ALA A O 1
ATOM 718 N N . ALA A 1 93 ? 0.342 0.832 -15.536 1.00 84.44 93 ALA A N 1
ATOM 719 C CA . ALA A 1 93 ? -0.469 -0.317 -15.151 1.00 84.44 93 ALA A CA 1
ATOM 720 C C . ALA A 1 93 ? -0.369 -0.613 -13.644 1.00 84.44 93 ALA A C 1
ATOM 722 O O . ALA A 1 93 ? -1.390 -0.906 -13.016 1.00 84.44 93 ALA A O 1
ATOM 723 N N . ALA A 1 94 ? 0.821 -0.486 -13.052 1.00 86.50 94 ALA A N 1
ATOM 724 C CA . ALA A 1 94 ? 1.051 -0.641 -11.620 1.00 86.50 94 ALA A CA 1
ATOM 725 C C . ALA A 1 94 ? 0.280 0.403 -10.801 1.00 86.50 94 ALA A C 1
ATOM 727 O O . ALA A 1 94 ? -0.408 0.035 -9.851 1.00 86.50 94 ALA A O 1
ATOM 728 N N . MET A 1 95 ? 0.306 1.677 -11.205 1.00 84.75 95 MET A N 1
ATOM 729 C CA . MET A 1 95 ? -0.492 2.748 -10.590 1.00 84.75 95 MET A CA 1
ATOM 730 C C . MET A 1 95 ? -1.988 2.434 -10.648 1.00 84.75 95 MET A C 1
ATOM 732 O O . MET A 1 95 ? -2.676 2.477 -9.628 1.00 84.75 95 MET A O 1
ATOM 736 N N . ARG A 1 96 ? -2.499 2.050 -11.825 1.00 87.06 96 ARG A N 1
ATOM 737 C CA . ARG A 1 96 ? -3.914 1.688 -11.994 1.00 87.06 96 ARG A CA 1
ATOM 738 C C . ARG A 1 96 ? -4.310 0.522 -11.087 1.00 87.06 96 ARG A C 1
ATOM 740 O O . ARG A 1 96 ? -5.347 0.591 -10.432 1.00 87.06 96 ARG A O 1
ATOM 747 N N . ARG A 1 97 ? -3.489 -0.531 -11.027 1.00 89.19 97 ARG A N 1
ATOM 748 C CA . ARG A 1 97 ? -3.716 -1.684 -10.143 1.00 89.19 97 ARG A CA 1
ATOM 749 C C . ARG A 1 97 ? -3.653 -1.282 -8.674 1.00 89.19 97 ARG A C 1
ATOM 751 O O . ARG A 1 97 ? -4.519 -1.699 -7.921 1.00 89.19 97 ARG A O 1
ATOM 758 N N . ALA A 1 98 ? -2.705 -0.435 -8.277 1.00 88.38 98 ALA A N 1
ATOM 759 C CA . ALA A 1 98 ? -2.588 0.058 -6.906 1.00 88.38 98 ALA A CA 1
ATOM 760 C C . ALA A 1 98 ? -3.847 0.803 -6.465 1.00 88.38 98 ALA A C 1
ATOM 762 O O . ALA A 1 98 ? -4.388 0.501 -5.405 1.00 88.38 98 ALA A O 1
ATOM 763 N N . TYR A 1 99 ? -4.362 1.714 -7.294 1.00 87.31 99 TYR A N 1
ATOM 764 C CA . TYR A 1 99 ? -5.603 2.420 -6.984 1.00 87.31 99 TYR A CA 1
ATOM 765 C C . TYR A 1 99 ? -6.802 1.481 -6.902 1.00 87.31 99 TYR A C 1
ATOM 767 O O . TYR A 1 99 ? -7.581 1.591 -5.959 1.00 87.31 99 TYR A O 1
ATOM 775 N N . LEU A 1 100 ? -6.930 0.528 -7.830 1.00 91.81 100 LEU A N 1
ATOM 776 C CA . LEU A 1 100 ? -7.981 -0.489 -7.756 1.00 91.81 100 LEU A CA 1
ATOM 777 C C . LEU A 1 100 ? -7.885 -1.304 -6.463 1.00 91.81 100 LEU A C 1
ATOM 779 O O . LEU A 1 100 ? -8.895 -1.475 -5.790 1.00 91.81 100 LEU A O 1
ATOM 783 N N . THR A 1 101 ? -6.687 -1.739 -6.070 1.00 90.62 101 THR A N 1
ATOM 784 C CA . THR A 1 101 ? -6.468 -2.450 -4.805 1.00 90.62 101 THR A CA 1
ATOM 785 C C . THR A 1 101 ? -6.876 -1.594 -3.609 1.00 90.62 101 THR A C 1
ATOM 787 O O . THR A 1 101 ? -7.568 -2.091 -2.728 1.00 90.62 101 THR A O 1
ATOM 790 N N . VAL A 1 102 ? -6.531 -0.303 -3.582 1.00 88.56 102 VAL A N 1
ATOM 791 C CA . VAL A 1 102 ? -6.963 0.613 -2.511 1.00 88.56 102 VAL A CA 1
ATOM 792 C C . VAL A 1 102 ? -8.487 0.756 -2.477 1.00 88.56 102 VAL A C 1
ATOM 794 O O . VAL A 1 102 ? -9.072 0.689 -1.399 1.00 88.56 102 VAL A O 1
ATOM 797 N N . PHE A 1 103 ? -9.152 0.893 -3.627 1.00 91.75 103 PHE A N 1
ATOM 798 C CA . PHE A 1 103 ? -10.617 0.945 -3.686 1.00 91.75 103 PHE A CA 1
ATOM 799 C C . PHE A 1 103 ? -11.267 -0.354 -3.212 1.00 91.75 103 PHE A C 1
ATOM 801 O O . PHE A 1 103 ? -12.255 -0.304 -2.484 1.00 91.75 103 PHE A O 1
ATOM 808 N N . VAL A 1 104 ? -10.704 -1.509 -3.573 1.00 93.69 104 VAL A N 1
ATOM 809 C CA . VAL A 1 104 ? -11.166 -2.813 -3.084 1.00 93.69 104 VAL A CA 1
ATOM 810 C C . VAL A 1 104 ? -10.978 -2.913 -1.572 1.00 93.69 104 VAL A C 1
ATOM 812 O O . VAL A 1 104 ? -11.911 -3.305 -0.884 1.00 93.69 104 VAL A O 1
ATOM 815 N N . LEU A 1 105 ? -9.826 -2.505 -1.033 1.00 90.69 105 LEU A N 1
ATOM 816 C CA . LEU A 1 105 ? -9.573 -2.500 0.412 1.00 90.69 105 LEU A CA 1
ATOM 817 C C . LEU A 1 105 ? -10.546 -1.584 1.161 1.00 90.69 105 LEU A C 1
ATOM 819 O O . LEU A 1 105 ? -11.071 -1.978 2.199 1.00 90.69 105 LEU A O 1
ATOM 823 N N . LEU A 1 106 ? -10.831 -0.398 0.620 1.00 91.88 106 LEU A N 1
ATOM 824 C CA . LEU A 1 106 ? -11.855 0.498 1.158 1.00 91.88 106 LEU A CA 1
ATOM 825 C C . LEU A 1 106 ? -13.242 -0.150 1.110 1.00 91.88 106 LEU A C 1
ATOM 827 O O . LEU A 1 106 ? -13.951 -0.132 2.110 1.00 91.88 106 LEU A O 1
ATOM 831 N N . GLY A 1 107 ? -13.618 -0.764 -0.013 1.00 93.12 107 GLY A N 1
ATOM 832 C CA . GLY A 1 107 ? -14.878 -1.496 -0.146 1.00 93.12 107 GLY A CA 1
ATOM 833 C C . GLY A 1 107 ? -15.002 -2.627 0.877 1.00 93.12 107 GLY A C 1
ATOM 834 O O . GLY A 1 107 ? -16.016 -2.723 1.563 1.00 93.12 107 GLY A O 1
ATOM 835 N N . CYS A 1 108 ? -13.949 -3.429 1.048 1.00 91.94 108 CYS A N 1
ATOM 836 C CA . CYS A 1 108 ? -13.875 -4.473 2.068 1.00 91.94 108 CYS A CA 1
ATOM 837 C C . CYS A 1 108 ? -13.988 -3.906 3.486 1.00 91.94 108 CYS A C 1
ATOM 839 O O . CYS A 1 108 ? -14.662 -4.507 4.314 1.00 91.94 108 CYS A O 1
ATOM 841 N N . LEU A 1 109 ? -13.378 -2.750 3.769 1.00 90.75 109 LEU A N 1
ATOM 842 C CA . LEU A 1 109 ? -13.511 -2.076 5.061 1.00 90.75 109 LEU A CA 1
ATOM 843 C C . LEU A 1 109 ? -14.962 -1.649 5.318 1.00 90.75 109 LEU A C 1
ATOM 845 O O . LEU A 1 109 ? -15.492 -1.928 6.387 1.00 90.75 109 LEU A O 1
ATOM 849 N N . PHE A 1 110 ? -15.629 -1.019 4.349 1.00 91.69 110 PHE A N 1
ATOM 850 C CA . PHE A 1 110 ? -17.037 -0.639 4.498 1.00 91.69 110 PHE A CA 1
ATOM 851 C C . PHE A 1 110 ? -17.948 -1.858 4.665 1.00 91.69 110 PHE A C 1
ATOM 853 O O . PHE A 1 110 ? -18.832 -1.840 5.517 1.00 91.69 110 PHE A O 1
ATOM 860 N N . LEU A 1 111 ? -17.706 -2.929 3.906 1.00 91.62 111 LEU A N 1
ATOM 861 C CA . LEU A 1 111 ? -18.427 -4.194 4.057 1.00 91.62 111 LEU A CA 1
ATOM 862 C C . LEU A 1 111 ? -18.195 -4.814 5.437 1.00 91.62 111 LEU A C 1
ATOM 864 O O . LEU A 1 111 ? -19.151 -5.254 6.065 1.00 91.62 111 LEU A O 1
ATOM 868 N N . TRP A 1 112 ? -16.956 -4.809 5.933 1.00 89.44 112 TRP A N 1
ATOM 869 C CA . TRP A 1 112 ? -16.631 -5.274 7.281 1.00 89.44 112 TRP A CA 1
ATOM 870 C C . TRP A 1 112 ? -17.388 -4.483 8.343 1.00 89.44 112 TRP A C 1
ATOM 872 O O . TRP A 1 112 ? -17.973 -5.080 9.239 1.00 89.44 112 TRP A O 1
ATOM 882 N N . LEU A 1 113 ? -17.409 -3.152 8.240 1.00 89.00 113 LEU A N 1
ATOM 883 C CA . LEU A 1 113 ? -18.125 -2.295 9.185 1.00 89.00 113 LEU A CA 1
ATOM 884 C C . LEU A 1 113 ? -19.641 -2.538 9.131 1.00 89.00 113 LEU A C 1
ATOM 886 O O . LEU A 1 113 ? -20.273 -2.631 10.177 1.00 89.00 113 LEU A O 1
ATOM 890 N N . ALA A 1 114 ? -20.207 -2.697 7.932 1.00 89.38 114 ALA A N 1
ATOM 891 C CA . ALA A 1 114 ? -21.637 -2.931 7.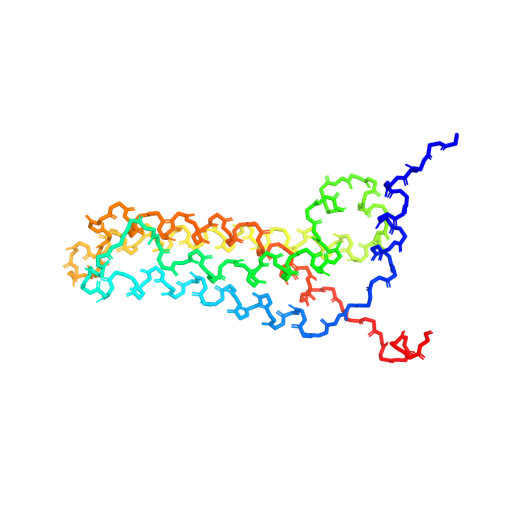745 1.00 89.38 114 ALA A CA 1
ATOM 892 C C . ALA A 1 114 ? -22.089 -4.315 8.238 1.00 89.38 114 ALA A C 1
ATOM 894 O O . ALA A 1 114 ? -23.143 -4.439 8.850 1.00 89.38 114 ALA A O 1
ATOM 895 N N . ILE A 1 115 ? -21.308 -5.364 7.968 1.00 90.19 115 ILE A N 1
ATOM 896 C CA . ILE A 1 115 ? -21.630 -6.753 8.339 1.00 90.19 115 ILE A CA 1
ATOM 897 C C . ILE A 1 115 ? -21.253 -7.025 9.799 1.00 90.19 115 ILE A C 1
ATOM 899 O O . ILE A 1 115 ? -21.925 -7.791 10.493 1.00 90.19 115 ILE A O 1
ATOM 903 N N . GLY A 1 116 ? -20.184 -6.390 10.277 1.00 85.44 116 GLY A N 1
ATOM 904 C CA . GLY A 1 116 ? -19.619 -6.639 11.594 1.00 85.44 116 GLY A CA 1
ATOM 905 C C . GLY A 1 116 ? -20.550 -6.264 12.738 1.00 85.44 116 GLY A C 1
ATOM 906 O O . GLY A 1 116 ? -20.541 -6.949 13.758 1.00 85.44 116 GLY A O 1
ATOM 907 N N . GLU A 1 117 ? -21.411 -5.264 12.540 1.00 80.94 117 GLU A N 1
ATOM 908 C CA . GLU A 1 117 ? -22.460 -4.901 13.499 1.00 80.94 117 GLU A CA 1
ATOM 909 C C . GLU A 1 117 ? -23.463 -6.045 13.717 1.00 80.94 117 GLU A C 1
ATOM 911 O O . GLU A 1 117 ? -23.828 -6.340 14.852 1.00 80.94 117 GLU A O 1
ATOM 916 N N . TYR A 1 118 ? -23.843 -6.761 12.654 1.00 85.81 118 TYR A N 1
ATOM 917 C CA . TYR A 1 118 ? -24.793 -7.875 12.738 1.00 85.81 118 TYR A CA 1
ATOM 918 C C . TYR A 1 118 ? -24.166 -9.163 13.281 1.00 85.81 118 TYR A C 1
ATOM 920 O O . TYR A 1 118 ? -24.828 -9.927 13.982 1.00 85.81 118 TYR A O 1
ATOM 928 N N . HIS A 1 119 ? -22.897 -9.424 12.954 1.00 87.50 119 HIS A N 1
ATOM 929 C CA . HIS A 1 119 ? -22.208 -10.670 13.311 1.00 87.50 119 HIS A CA 1
ATOM 930 C C . HIS A 1 119 ? -21.346 -10.579 14.579 1.00 87.50 119 HIS A C 1
ATOM 932 O O . HIS A 1 119 ? -20.683 -11.556 14.932 1.00 87.50 119 HIS A O 1
ATOM 938 N N . GLY A 1 120 ? -21.335 -9.432 15.264 1.00 82.56 120 GLY A N 1
ATOM 939 C CA . GLY A 1 120 ? -20.513 -9.216 16.458 1.00 82.56 120 GLY A CA 1
ATOM 940 C C . GLY A 1 120 ? -19.011 -9.270 16.171 1.00 82.56 120 GLY A C 1
ATOM 941 O O . GLY A 1 120 ? -18.227 -9.678 17.028 1.00 82.56 120 GLY A O 1
ATOM 942 N N . TRP A 1 121 ? -18.598 -8.914 14.952 1.00 86.50 121 TRP A N 1
ATOM 943 C CA . TRP A 1 121 ? -17.182 -8.843 14.601 1.00 86.50 121 TRP A CA 1
ATOM 944 C C . TRP A 1 121 ? -16.504 -7.687 15.333 1.00 86.50 121 TRP A C 1
ATOM 946 O O . TRP A 1 121 ? -17.166 -6.719 15.714 1.00 86.50 121 TRP A O 1
ATOM 956 N N . PRO A 1 122 ? -15.177 -7.753 15.532 1.00 84.25 122 PRO A N 1
ATOM 957 C CA . PRO A 1 122 ? -14.468 -6.661 16.166 1.00 84.25 122 PRO A CA 1
ATOM 958 C C . PRO A 1 122 ? -14.584 -5.403 15.294 1.00 84.25 122 PRO A C 1
ATOM 960 O O . PRO A 1 122 ? -14.183 -5.379 14.126 1.00 84.25 122 PRO A O 1
ATOM 963 N N . LEU A 1 123 ? -15.168 -4.365 15.887 1.00 88.25 123 LEU A N 1
ATOM 964 C CA . LEU A 1 123 ? -15.311 -3.041 15.300 1.00 88.25 123 LEU A CA 1
ATOM 965 C C . LEU A 1 123 ? -14.364 -2.067 16.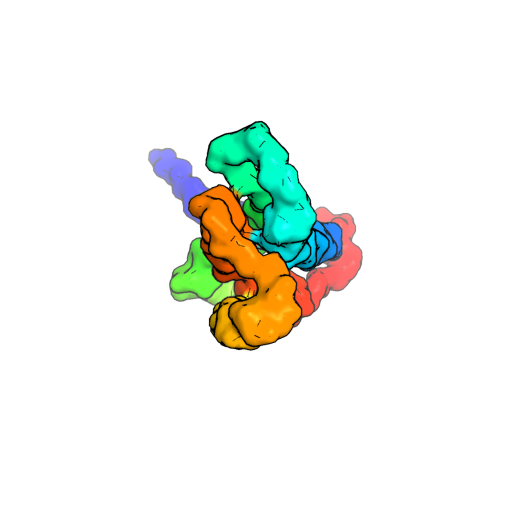011 1.00 88.25 123 LEU A C 1
ATOM 967 O O . LEU A 1 123 ? -14.135 -2.199 17.219 1.00 88.25 123 LEU A O 1
ATOM 971 N N . PRO A 1 124 ? -13.814 -1.074 15.294 1.00 87.06 124 PRO A N 1
ATOM 972 C CA . PRO A 1 124 ? -12.987 -0.045 15.905 1.00 87.06 124 PRO A CA 1
ATOM 973 C C . PRO A 1 124 ? -13.818 0.800 16.881 1.00 87.06 124 PRO A C 1
ATOM 975 O O . PRO A 1 124 ? -14.665 1.597 16.481 1.00 87.06 124 PRO A O 1
ATOM 978 N N . SER A 1 125 ? -13.549 0.643 18.174 1.00 86.25 125 SER A N 1
ATOM 979 C CA . SER A 1 125 ? -14.243 1.334 19.268 1.00 86.25 125 SER A CA 1
ATOM 980 C C . SER A 1 125 ? -13.445 2.506 19.840 1.00 86.25 125 SER A C 1
ATOM 982 O O . SER A 1 125 ? -13.991 3.345 20.552 1.00 86.25 125 SER A O 1
ATOM 984 N N . SER A 1 126 ? -12.153 2.594 19.516 1.00 85.25 126 SER A N 1
ATOM 985 C CA . SER A 1 126 ? -11.255 3.644 20.002 1.00 85.25 126 SER A CA 1
ATOM 986 C C . SER A 1 126 ? -10.671 4.481 18.867 1.00 85.25 126 SER A C 1
ATOM 988 O O . SER A 1 126 ? -10.407 3.983 17.771 1.00 85.25 126 SER A O 1
ATOM 990 N N . THR A 1 127 ? -10.374 5.755 19.148 1.00 84.88 127 THR A N 1
ATOM 991 C CA . THR A 1 127 ? -9.672 6.652 18.211 1.00 84.88 127 THR A CA 1
ATOM 992 C C . THR A 1 127 ? -8.360 6.046 17.724 1.00 84.88 127 THR A C 1
ATOM 994 O O . THR A 1 127 ? -8.003 6.182 16.560 1.00 84.88 127 THR A O 1
ATOM 997 N N . ARG A 1 128 ? -7.651 5.322 18.595 1.00 83.69 128 ARG A N 1
ATOM 998 C CA . ARG A 1 128 ? -6.399 4.643 18.256 1.00 83.69 128 ARG A CA 1
ATOM 999 C C . ARG A 1 128 ? -6.585 3.571 17.176 1.00 83.69 128 ARG A C 1
ATOM 1001 O O . ARG A 1 128 ? -5.782 3.518 16.250 1.00 83.69 128 ARG A O 1
ATOM 1008 N N . GLN A 1 129 ? -7.640 2.760 17.256 1.00 86.12 129 GLN A N 1
ATOM 1009 C CA . GLN A 1 129 ? -7.956 1.759 16.228 1.00 86.12 129 GLN A CA 1
ATOM 1010 C C . GLN A 1 129 ? -8.342 2.424 14.901 1.00 86.12 129 GLN A C 1
ATOM 1012 O O . GLN A 1 129 ? -7.877 1.999 13.848 1.00 86.12 129 GLN A O 1
ATOM 1017 N N . TRP A 1 130 ? -9.102 3.522 14.941 1.00 88.88 130 TRP A N 1
ATOM 1018 C CA . TRP A 1 130 ? -9.394 4.317 13.744 1.00 88.88 130 TRP A CA 1
ATOM 1019 C C . TRP A 1 130 ? -8.135 4.907 13.103 1.00 88.88 130 TRP A C 1
ATOM 1021 O O . TRP A 1 130 ? -7.965 4.820 11.887 1.00 88.88 130 TRP A O 1
ATOM 1031 N N . LEU A 1 131 ? -7.219 5.447 13.911 1.00 87.56 131 LEU A N 1
ATOM 1032 C CA . LEU A 1 131 ? -5.922 5.929 13.435 1.00 87.56 131 LEU A CA 1
ATOM 1033 C C . LEU A 1 131 ? -5.097 4.792 12.827 1.00 87.56 131 LEU A C 1
ATOM 1035 O O . LEU A 1 131 ? -4.496 4.980 11.776 1.00 87.56 131 LEU A O 1
ATOM 1039 N N . SER A 1 132 ? -5.101 3.611 13.444 1.00 86.94 132 SER A N 1
ATOM 1040 C CA . SER A 1 132 ? -4.409 2.421 12.942 1.00 86.94 132 SER A CA 1
ATOM 1041 C C . SER A 1 132 ? -4.859 2.045 11.525 1.00 86.94 132 SER A C 1
ATOM 1043 O O . SER A 1 132 ? -4.023 1.906 10.630 1.00 86.94 132 SER A O 1
ATOM 1045 N N . ILE A 1 133 ? -6.176 1.993 11.288 1.00 89.69 133 ILE A N 1
ATOM 1046 C CA . ILE A 1 133 ? -6.768 1.770 9.958 1.00 89.69 133 ILE A CA 1
ATOM 1047 C C . ILE A 1 133 ? -6.395 2.901 8.995 1.00 89.69 133 ILE A C 1
ATOM 1049 O O . ILE A 1 133 ? -5.956 2.644 7.874 1.00 89.69 133 ILE A O 1
ATOM 1053 N N . GLY A 1 134 ? -6.561 4.156 9.424 1.00 88.50 134 GLY A N 1
ATOM 1054 C CA . GLY A 1 134 ? -6.302 5.332 8.594 1.00 88.50 134 GLY A CA 1
ATOM 1055 C C . GLY A 1 134 ? -4.852 5.397 8.122 1.00 88.50 134 GLY A C 1
ATOM 1056 O O . GLY A 1 134 ? -4.594 5.593 6.934 1.00 88.50 134 GLY A O 1
ATOM 1057 N N . PHE A 1 135 ? -3.898 5.155 9.023 1.00 87.75 135 PHE A N 1
ATOM 1058 C CA . PHE A 1 135 ? -2.494 5.076 8.649 1.00 87.75 135 PHE A CA 1
ATOM 1059 C C . PHE A 1 135 ? -2.211 3.861 7.760 1.00 87.75 135 PHE A C 1
ATOM 1061 O O . PHE A 1 135 ? -1.510 4.011 6.765 1.00 87.75 135 PHE A O 1
ATOM 1068 N N . ALA A 1 136 ? -2.773 2.683 8.045 1.00 88.19 136 ALA A N 1
ATOM 1069 C CA . ALA A 1 136 ? -2.588 1.518 7.179 1.00 88.19 136 ALA A CA 1
ATOM 1070 C C . ALA A 1 136 ? -3.035 1.800 5.733 1.00 88.19 136 ALA A C 1
ATOM 1072 O O . ALA A 1 136 ? -2.300 1.512 4.790 1.00 88.19 136 ALA A O 1
ATOM 1073 N N . LEU A 1 137 ? -4.185 2.453 5.548 1.00 89.62 137 LEU A N 1
ATOM 1074 C CA . LEU A 1 137 ? -4.674 2.859 4.228 1.00 89.62 137 LEU A CA 1
ATOM 1075 C C . LEU A 1 137 ? -3.788 3.921 3.570 1.00 89.62 137 LEU A C 1
ATOM 1077 O O . LEU A 1 137 ? -3.454 3.793 2.392 1.00 89.62 137 LEU A O 1
ATOM 1081 N N . LEU A 1 138 ? -3.381 4.950 4.316 1.00 88.50 138 LEU A N 1
ATOM 1082 C CA . LEU A 1 138 ? -2.517 6.018 3.808 1.00 88.50 138 LEU A CA 1
ATOM 1083 C C . LEU A 1 138 ? -1.185 5.460 3.292 1.00 88.50 138 LEU A C 1
ATOM 1085 O O . LEU A 1 138 ? -0.748 5.774 2.183 1.00 88.50 138 LEU A O 1
ATOM 1089 N N . PHE A 1 139 ? -0.547 4.609 4.089 1.00 86.62 139 PHE A N 1
ATOM 1090 C CA . PHE A 1 139 ? 0.739 4.012 3.756 1.00 86.62 139 PHE A CA 1
ATOM 1091 C C . PHE A 1 139 ? 0.618 2.945 2.664 1.00 86.62 139 PHE A C 1
ATOM 1093 O O . PHE A 1 139 ? 1.489 2.871 1.798 1.00 86.62 139 PHE A O 1
ATOM 1100 N N . ALA A 1 140 ? -0.486 2.194 2.619 1.00 87.25 140 ALA A N 1
ATOM 1101 C CA . ALA A 1 140 ? -0.793 1.329 1.485 1.00 87.25 140 ALA A CA 1
ATOM 1102 C C . ALA A 1 140 ? -0.920 2.145 0.190 1.00 87.25 140 ALA A C 1
ATOM 1104 O O . ALA A 1 140 ? -0.298 1.804 -0.811 1.00 87.25 140 ALA A O 1
ATOM 1105 N N . MET A 1 141 ? -1.638 3.272 0.209 1.00 86.75 141 MET A N 1
ATOM 1106 C CA . MET A 1 141 ? -1.770 4.158 -0.953 1.00 86.75 141 MET A CA 1
ATOM 1107 C C . MET A 1 141 ? -0.425 4.750 -1.399 1.00 86.75 141 MET A C 1
ATOM 1109 O O . MET A 1 141 ? -0.220 4.990 -2.590 1.00 86.75 141 MET A O 1
ATOM 1113 N N . LEU A 1 142 ? 0.493 4.990 -0.461 1.00 84.56 142 LEU A N 1
ATOM 1114 C CA . LEU A 1 142 ? 1.830 5.500 -0.755 1.00 84.56 142 LEU A CA 1
ATOM 1115 C C . LEU A 1 142 ? 2.744 4.432 -1.372 1.00 84.56 142 LEU A C 1
ATOM 1117 O O . LEU A 1 142 ? 3.476 4.739 -2.309 1.00 84.56 142 LEU A O 1
ATOM 1121 N N . ALA A 1 143 ? 2.699 3.200 -0.862 1.00 85.94 143 ALA A N 1
ATOM 1122 C CA . ALA A 1 143 ? 3.677 2.164 -1.186 1.00 85.94 143 ALA A CA 1
ATOM 1123 C C . ALA A 1 143 ? 3.209 1.131 -2.222 1.00 85.94 143 ALA A C 1
ATOM 1125 O O . ALA A 1 143 ? 4.048 0.540 -2.906 1.00 85.94 143 ALA A O 1
ATOM 1126 N N . LEU A 1 144 ? 1.899 0.900 -2.374 1.00 86.75 144 LEU A N 1
ATOM 1127 C CA . LEU A 1 144 ? 1.356 -0.063 -3.343 1.00 86.75 144 LEU A CA 1
ATOM 1128 C C . LEU A 1 144 ? 1.794 0.213 -4.786 1.00 86.75 144 LEU A C 1
ATOM 1130 O O . LEU A 1 144 ? 2.181 -0.749 -5.451 1.00 86.75 144 LEU A O 1
ATOM 1134 N N . PRO A 1 145 ? 1.794 1.465 -5.291 1.00 85.19 145 PRO A N 1
ATOM 1135 C CA . PRO A 1 145 ? 2.213 1.714 -6.666 1.00 85.19 145 PRO A CA 1
ATOM 1136 C C . PRO A 1 145 ? 3.665 1.318 -6.918 1.00 85.19 145 PRO A C 1
ATOM 1138 O O . PRO A 1 145 ? 3.957 0.618 -7.882 1.00 85.19 145 PRO A O 1
ATOM 1141 N N . THR A 1 146 ? 4.558 1.704 -6.006 1.00 83.31 146 THR A N 1
ATOM 1142 C CA . THR A 1 146 ? 5.980 1.354 -6.051 1.00 83.31 146 THR A CA 1
ATOM 1143 C C . THR A 1 146 ? 6.180 -0.154 -5.924 1.00 83.31 146 THR A C 1
ATOM 1145 O O . THR A 1 146 ? 6.954 -0.738 -6.674 1.00 83.31 146 THR A O 1
ATOM 1148 N N . THR A 1 147 ? 5.427 -0.813 -5.041 1.00 85.44 147 THR A N 1
ATOM 1149 C CA . THR A 1 147 ? 5.491 -2.271 -4.880 1.00 85.44 147 THR A CA 1
ATOM 1150 C C . THR A 1 147 ? 5.057 -2.986 -6.157 1.00 85.44 147 THR A C 1
ATOM 1152 O O . THR A 1 147 ? 5.762 -3.870 -6.632 1.00 85.44 147 THR A O 1
ATOM 1155 N N . TYR A 1 148 ? 3.934 -2.597 -6.763 1.00 86.31 148 TYR A N 1
ATOM 1156 C CA . TYR A 1 148 ? 3.496 -3.198 -8.023 1.00 86.31 148 TYR A CA 1
ATOM 1157 C C . TYR A 1 148 ? 4.444 -2.899 -9.179 1.00 86.31 148 TYR A C 1
ATOM 1159 O O . TYR A 1 148 ? 4.704 -3.806 -9.964 1.00 86.31 148 TYR A O 1
ATOM 1167 N N . ALA A 1 149 ? 5.001 -1.690 -9.267 1.00 84.06 149 ALA A N 1
ATOM 1168 C CA . ALA A 1 149 ? 6.002 -1.363 -10.280 1.00 84.06 149 ALA A CA 1
ATOM 1169 C C . ALA A 1 149 ? 7.228 -2.275 -10.142 1.00 84.06 149 ALA A C 1
ATOM 1171 O O . ALA A 1 149 ? 7.683 -2.855 -11.126 1.00 84.06 149 ALA A O 1
ATOM 1172 N N . GLU A 1 150 ? 7.686 -2.508 -8.911 1.00 83.62 150 GLU A N 1
ATOM 1173 C CA . GLU A 1 150 ? 8.789 -3.424 -8.657 1.00 83.62 150 GLU A CA 1
ATOM 1174 C C . GLU A 1 150 ? 8.505 -4.856 -9.115 1.00 83.62 150 GLU A C 1
ATOM 1176 O O . GLU A 1 150 ? 9.412 -5.495 -9.635 1.00 83.62 150 GLU A O 1
ATOM 1181 N N . PHE A 1 151 ? 7.279 -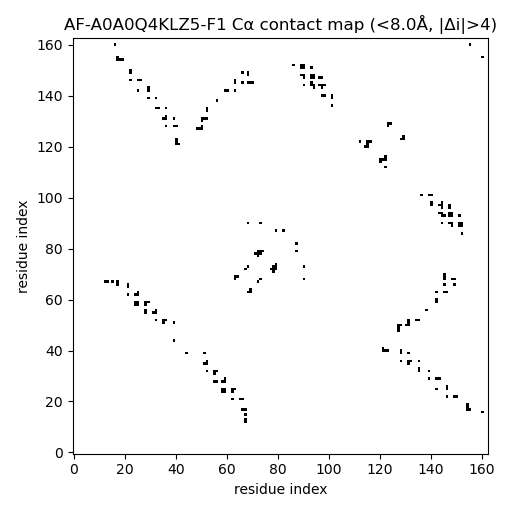5.368 -8.972 1.00 84.06 151 PHE A N 1
ATOM 1182 C CA . PHE A 1 151 ? 6.921 -6.711 -9.452 1.00 84.06 151 PHE A CA 1
ATOM 1183 C C . PHE A 1 151 ? 6.646 -6.783 -10.958 1.00 84.06 151 PHE A C 1
ATOM 1185 O O . PHE A 1 151 ? 6.858 -7.835 -11.556 1.00 84.06 151 PHE A O 1
ATOM 1192 N N . MET A 1 152 ? 6.144 -5.706 -11.564 1.00 82.69 152 MET A N 1
ATOM 1193 C CA . MET A 1 152 ? 5.734 -5.692 -12.971 1.00 82.69 152 MET A CA 1
ATOM 1194 C C . MET A 1 152 ? 6.887 -5.400 -13.929 1.00 82.69 152 MET A C 1
ATOM 1196 O O . MET A 1 152 ? 6.850 -5.873 -15.062 1.00 82.69 152 MET A O 1
ATOM 1200 N N . VAL A 1 153 ? 7.904 -4.653 -13.495 1.00 78.50 153 VAL A N 1
ATOM 1201 C CA . VAL A 1 153 ? 9.106 -4.431 -14.303 1.00 78.50 153 VAL A CA 1
ATOM 1202 C C . VAL A 1 153 ? 10.087 -5.588 -14.055 1.00 78.50 153 VAL A C 1
ATOM 1204 O O . VAL A 1 153 ? 10.465 -5.806 -12.893 1.00 78.50 153 VAL A O 1
ATOM 1207 N N . PRO A 1 154 ? 10.519 -6.333 -15.092 1.00 73.12 154 PRO A N 1
ATOM 1208 C CA . PRO A 1 154 ? 11.471 -7.436 -14.955 1.00 73.12 154 PRO A CA 1
ATOM 1209 C C . PRO A 1 154 ? 12.768 -6.955 -14.291 1.00 73.12 154 PRO A C 1
ATOM 1211 O O . PRO A 1 154 ? 13.093 -5.769 -14.352 1.00 73.12 154 PRO A O 1
ATOM 1214 N N . MET A 1 155 ? 13.448 -7.837 -13.552 1.00 70.19 155 MET A N 1
ATOM 1215 C CA . MET A 1 155 ? 14.775 -7.500 -13.017 1.00 70.19 155 MET A CA 1
ATOM 1216 C C . MET A 1 155 ? 15.770 -7.409 -14.183 1.00 70.19 155 MET A C 1
ATOM 1218 O O . MET A 1 155 ? 15.548 -8.103 -15.176 1.00 70.19 155 MET A O 1
ATOM 1222 N N . PRO A 1 156 ? 16.825 -6.582 -14.076 1.00 64.31 156 PRO A N 1
ATOM 1223 C CA . PRO A 1 156 ? 17.957 -6.695 -14.987 1.00 64.31 156 PRO A CA 1
ATOM 1224 C C . PRO A 1 156 ? 18.524 -8.118 -14.925 1.00 64.31 156 PRO A C 1
ATOM 1226 O O . PRO A 1 156 ? 18.424 -8.774 -13.881 1.00 64.31 156 PRO A O 1
ATOM 1229 N N . ASP A 1 157 ? 19.073 -8.602 -16.037 1.00 62.50 157 ASP A N 1
ATOM 1230 C CA . ASP A 1 157 ? 19.680 -9.928 -16.074 1.00 62.50 157 ASP A CA 1
ATOM 1231 C C . ASP A 1 157 ? 20.847 -9.994 -15.069 1.00 62.50 157 ASP A C 1
ATOM 1233 O O . ASP A 1 157 ? 21.557 -9.006 -14.871 1.00 62.50 157 ASP A O 1
ATOM 1237 N N . PRO A 1 158 ? 21.073 -11.140 -14.402 1.00 58.81 158 PRO A N 1
ATOM 1238 C CA . PRO A 1 158 ? 22.107 -11.272 -13.369 1.00 58.81 158 PRO A CA 1
ATOM 1239 C C . PRO A 1 158 ? 23.534 -11.038 -13.894 1.00 58.81 158 PRO A C 1
ATOM 1241 O O . PRO A 1 158 ? 24.453 -10.840 -13.102 1.00 58.81 158 PRO A O 1
ATOM 1244 N N . GLU A 1 159 ? 23.726 -11.045 -15.215 1.00 50.97 159 GLU A N 1
ATOM 1245 C CA . GLU A 1 159 ? 24.988 -10.687 -15.873 1.00 50.97 159 GLU A CA 1
ATOM 1246 C C . GLU A 1 159 ? 25.313 -9.185 -15.740 1.00 50.97 159 GLU A C 1
ATOM 1248 O O . GLU A 1 159 ? 26.487 -8.825 -15.677 1.00 50.97 159 GLU A O 1
ATOM 1253 N N . ASP A 1 160 ? 24.297 -8.330 -15.573 1.00 52.38 160 ASP A N 1
ATOM 1254 C CA . ASP A 1 160 ? 24.440 -6.885 -15.348 1.00 52.38 160 ASP A CA 1
ATOM 1255 C C . ASP A 1 160 ? 24.612 -6.517 -13.857 1.00 52.38 160 ASP A C 1
ATOM 1257 O O . ASP A 1 160 ? 24.932 -5.374 -13.536 1.00 52.38 160 ASP A O 1
ATOM 1261 N N . GLU A 1 161 ? 24.418 -7.457 -12.918 1.00 46.50 161 GLU A N 1
ATOM 1262 C CA . GLU A 1 161 ? 24.650 -7.225 -11.477 1.00 46.50 161 GLU A CA 1
ATOM 1263 C C . GLU A 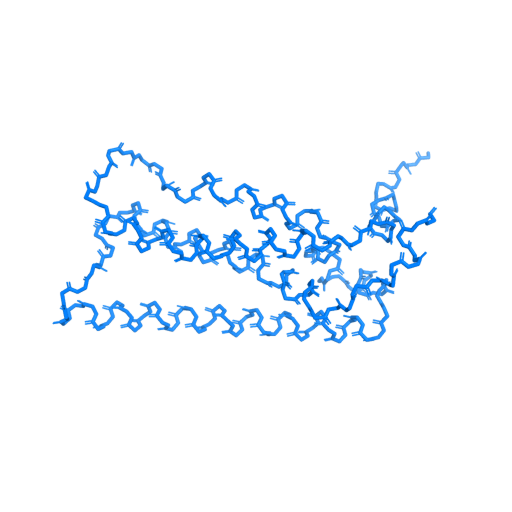1 161 ? 26.140 -7.311 -11.077 1.00 46.50 161 GLU A C 1
ATOM 1265 O O . GLU A 1 161 ? 26.492 -6.955 -9.948 1.00 46.50 161 GLU A O 1
ATOM 1270 N N . LEU A 1 162 ? 27.009 -7.803 -11.971 1.00 41.44 162 LEU A N 1
ATOM 1271 C CA . LEU A 1 162 ? 28.426 -8.106 -11.707 1.00 41.44 162 LEU A CA 1
ATOM 1272 C C . LEU A 1 162 ? 29.428 -7.104 -12.318 1.00 41.44 162 LEU A C 1
ATOM 1274 O O . LEU A 1 162 ? 30.636 -7.310 -12.171 1.00 41.44 162 LEU A O 1
ATOM 1278 N N . LEU A 1 163 ? 28.952 -6.040 -12.972 1.00 39.62 163 LEU A N 1
ATOM 1279 C CA . LEU A 1 163 ? 29.765 -4.928 -13.492 1.00 39.62 163 LEU A CA 1
ATOM 1280 C C . LEU A 1 163 ? 29.666 -3.691 -12.588 1.00 39.62 163 LEU A C 1
ATOM 1282 O O . LEU A 1 163 ? 30.682 -2.962 -12.510 1.00 39.62 163 LEU A O 1
#

Mean predicted aligned error: 10.04 Å

Secondary structure (DSSP, 8-state):
----HHHHHHHHHHT----HHHHHHHHHHHHHHHHHHHHHHHS---S-SS-TTHHHHHHHHHHHHHSTT-HHHHSSHHHHTTS-HHHHHHHHHHHHHHHHHHHHHHHHHHHHHHHHHHHT-----SHHHHHHHHHHHHHHHHHHHHHHHHHHSPPPPTTTT--